Protein AF-A0A9X9A281-F1 (afdb_monomer_lite)

Secondary structure (DSSP, 8-state):
-HHHHHHHHHHHHHHHHHHHHHHHHHHHHHHHTPPPPTT-SEEEEE---EETTEEPHHHHHHHHHHHHHHHH-TTPEEEEE----

pLDDT: mean 90.83, std 7.51, range [61.72, 97.62]

Organism: Bacillus cereus (NCBI:txid1396)

Structure (mmCIF, N/CA/C/O backbone):
data_AF-A0A9X9A281-F1
#
_entry.id   AF-A0A9X9A281-F1
#
loop_
_atom_site.group_PDB
_atom_site.id
_atom_site.type_symbol
_atom_site.label_atom_id
_atom_site.label_alt_id
_atom_site.label_comp_id
_atom_site.label_asym_id
_atom_site.label_entity_id
_atom_site.label_seq_id
_atom_site.pdbx_PDB_ins_code
_atom_site.Cartn_x
_atom_site.Cartn_y
_atom_site.Cartn_z
_atom_site.occupancy
_atom_site.B_iso_or_equiv
_atom_site.auth_seq_id
_atom_site.auth_comp_id
_atom_site.auth_asym_id
_atom_site.auth_atom_id
_atom_site.pdbx_PDB_model_num
ATOM 1 N N . MET A 1 1 ? -27.315 5.952 42.403 1.00 61.72 1 MET A N 1
ATOM 2 C CA . MET A 1 1 ? -27.988 5.510 41.148 1.00 61.72 1 MET A CA 1
ATOM 3 C C . MET A 1 1 ? -27.478 6.198 39.873 1.00 61.72 1 MET A C 1
ATOM 5 O O . MET A 1 1 ? -27.255 5.504 38.889 1.00 61.72 1 MET A O 1
ATOM 9 N N . ARG A 1 2 ? -27.250 7.522 39.866 1.00 74.19 2 ARG A N 1
ATOM 10 C CA . ARG A 1 2 ? -26.861 8.309 38.671 1.00 74.19 2 ARG A CA 1
ATOM 11 C C . ARG A 1 2 ? -25.531 7.870 38.017 1.00 74.19 2 ARG A C 1
ATOM 13 O O . ARG A 1 2 ? -25.498 7.663 36.811 1.00 74.19 2 ARG A O 1
ATOM 20 N N . LYS A 1 3 ? -24.485 7.587 38.813 1.00 79.81 3 LYS A N 1
ATOM 21 C CA . LYS A 1 3 ? -23.182 7.076 38.319 1.00 79.81 3 LYS A CA 1
ATOM 22 C C . LYS A 1 3 ? -23.285 5.731 37.579 1.00 79.81 3 LYS A C 1
ATOM 24 O O . LYS A 1 3 ? -22.653 5.559 36.545 1.00 79.81 3 LYS A O 1
ATOM 29 N N . LYS A 1 4 ? -24.128 4.801 38.053 1.00 81.44 4 LYS A N 1
ATOM 30 C CA . LYS A 1 4 ? -24.350 3.498 37.390 1.00 81.44 4 LYS A CA 1
ATOM 31 C C . LYS A 1 4 ? -25.049 3.650 36.030 1.00 81.44 4 LYS A C 1
ATOM 33 O O . LYS A 1 4 ? -24.748 2.895 35.116 1.00 81.44 4 LYS A O 1
ATOM 38 N N . LYS A 1 5 ? -25.955 4.628 35.884 1.00 82.31 5 LYS A N 1
ATOM 39 C CA . LYS A 1 5 ? -26.607 4.938 34.597 1.00 82.31 5 LYS A CA 1
ATOM 40 C C . L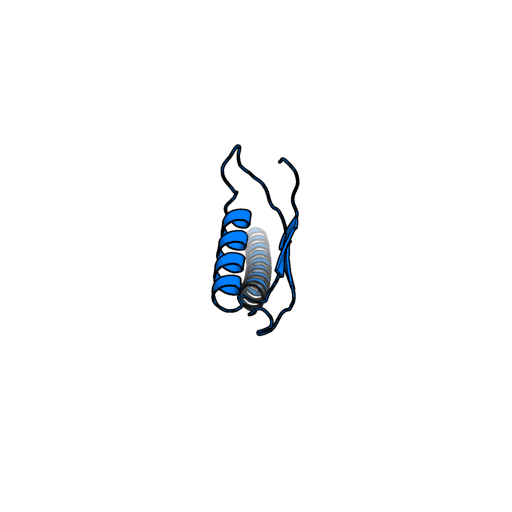YS A 1 5 ? -25.618 5.535 33.589 1.00 82.31 5 LYS A C 1
ATOM 42 O O . LYS A 1 5 ? -25.603 5.101 32.446 1.00 82.31 5 LYS A O 1
ATOM 47 N N . ILE A 1 6 ? -24.755 6.452 34.034 1.00 88.94 6 ILE A N 1
ATOM 48 C CA . ILE A 1 6 ? -23.695 7.038 33.194 1.00 88.94 6 ILE A CA 1
ATOM 49 C C . ILE A 1 6 ? -22.703 5.956 32.738 1.00 88.94 6 ILE A C 1
ATOM 51 O O . ILE A 1 6 ? -22.412 5.862 31.552 1.00 88.94 6 ILE A O 1
ATOM 55 N N . MET A 1 7 ? -22.266 5.080 33.650 1.00 89.94 7 MET A N 1
ATOM 56 C CA . MET A 1 7 ? -21.364 3.966 33.323 1.00 89.94 7 MET A CA 1
ATOM 57 C C . MET A 1 7 ? -21.955 3.023 32.263 1.00 89.94 7 MET A C 1
ATOM 59 O O . MET A 1 7 ? -21.270 2.641 31.320 1.00 89.94 7 MET A O 1
ATOM 63 N N . LYS A 1 8 ? -23.246 2.681 32.381 1.00 91.00 8 LYS A N 1
ATOM 64 C CA . LYS A 1 8 ? -23.944 1.871 31.370 1.00 9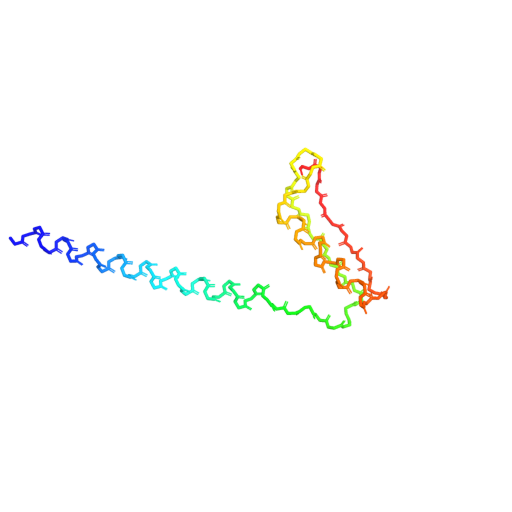1.00 8 LYS A CA 1
ATOM 65 C C . LYS A 1 8 ? -24.028 2.579 30.015 1.00 91.00 8 LYS A C 1
ATOM 67 O O . LYS A 1 8 ? -23.844 1.925 28.998 1.00 91.00 8 LYS A O 1
ATOM 72 N N . GLY A 1 9 ? -24.264 3.893 29.997 1.00 93.88 9 GLY A N 1
ATOM 73 C CA . GLY A 1 9 ? -24.269 4.682 28.761 1.00 93.88 9 GLY A CA 1
ATOM 74 C C . GLY A 1 9 ? -22.916 4.659 28.046 1.00 93.88 9 GLY A C 1
ATOM 75 O O . GLY A 1 9 ? -22.865 4.395 26.850 1.00 93.88 9 GLY A O 1
ATOM 76 N N . ILE A 1 10 ? -21.820 4.840 28.789 1.00 95.62 10 ILE A N 1
ATOM 77 C CA . ILE A 1 10 ? -20.455 4.766 28.243 1.00 95.62 10 ILE A CA 1
ATOM 78 C C . ILE A 1 10 ? -20.176 3.376 27.656 1.00 95.62 10 ILE A C 1
ATOM 80 O O . ILE A 1 10 ? -19.667 3.276 26.544 1.00 95.62 10 ILE A O 1
ATOM 84 N N . LEU A 1 11 ? -20.561 2.306 28.360 1.00 95.88 11 LEU A N 1
ATOM 85 C CA . LEU A 1 11 ? -20.412 0.931 27.868 1.00 95.88 11 LEU A CA 1
ATOM 86 C C . LEU A 1 11 ? -21.139 0.695 26.538 1.00 95.88 11 LEU A C 1
ATOM 88 O O . LEU A 1 11 ? -20.581 0.064 25.645 1.00 95.88 11 LEU A O 1
ATOM 92 N N . VAL A 1 12 ? -22.358 1.220 26.387 1.00 96.56 12 VAL A N 1
ATOM 93 C CA . VAL A 1 12 ? -23.118 1.109 25.132 1.00 96.56 12 VAL A CA 1
ATOM 94 C C . VAL A 1 12 ? -22.422 1.864 24.000 1.00 96.56 12 VAL A C 1
ATOM 96 O O . VAL A 1 12 ? -22.283 1.320 22.909 1.00 96.56 12 VAL A O 1
ATOM 99 N N . VAL A 1 13 ? -21.926 3.078 24.254 1.00 97.06 13 VAL A N 1
ATOM 100 C CA . VAL A 1 13 ? -21.193 3.859 23.243 1.00 97.06 13 VAL A CA 1
ATOM 101 C C . VAL A 1 13 ? -19.917 3.137 22.806 1.00 97.06 13 VAL A C 1
ATOM 103 O O . VAL A 1 13 ? -19.667 3.020 21.610 1.00 97.06 13 VAL A O 1
ATOM 106 N N . ILE A 1 14 ? -19.143 2.591 23.749 1.00 97.19 14 ILE A N 1
ATOM 107 C CA . ILE A 1 14 ? -17.937 1.809 23.434 1.00 97.19 14 ILE A CA 1
ATOM 108 C C . ILE A 1 14 ? -18.290 0.588 22.578 1.00 97.19 14 ILE A C 1
ATOM 110 O O . ILE A 1 14 ? -17.592 0.314 21.604 1.00 97.19 14 ILE A O 1
ATOM 114 N N . MET A 1 15 ? -19.382 -0.116 22.897 1.00 97.19 15 MET A N 1
ATOM 115 C CA . MET A 1 15 ? -19.831 -1.266 22.110 1.00 97.19 15 MET A CA 1
ATOM 116 C C . MET A 1 15 ? -20.171 -0.863 20.668 1.00 97.19 15 MET A C 1
ATOM 118 O O . MET A 1 15 ? -19.722 -1.520 19.733 1.00 97.19 15 MET A O 1
ATOM 122 N N . ILE A 1 16 ? -20.898 0.240 20.474 1.00 97.50 16 ILE A N 1
ATOM 123 C CA . ILE A 1 16 ? -21.244 0.749 19.138 1.00 97.50 16 ILE A CA 1
ATOM 124 C C . ILE A 1 16 ? -19.977 1.118 18.354 1.00 97.50 16 ILE A C 1
ATOM 126 O O . ILE A 1 16 ? -19.829 0.713 17.200 1.00 97.50 16 ILE A O 1
ATOM 130 N N . CYS A 1 17 ? -19.033 1.826 18.982 1.00 97.50 17 CYS A N 1
ATOM 131 C CA . CYS A 1 17 ? -17.754 2.170 18.360 1.00 97.50 17 CYS A CA 1
ATOM 132 C C . CYS A 1 17 ? -16.949 0.923 17.966 1.00 97.50 17 CYS A C 1
ATOM 134 O O . CYS A 1 17 ? -16.376 0.886 16.880 1.00 97.50 17 CYS A O 1
ATOM 136 N N . ALA A 1 18 ? -16.927 -0.105 18.818 1.00 97.38 18 ALA A N 1
ATOM 137 C CA . ALA A 1 18 ? -16.231 -1.357 18.537 1.00 97.38 18 ALA A CA 1
ATOM 138 C C . ALA A 1 18 ? -16.859 -2.113 17.355 1.00 97.38 18 ALA A C 1
ATOM 140 O O . ALA A 1 18 ? -16.137 -2.582 16.477 1.00 97.38 18 ALA A O 1
ATOM 141 N N . VAL A 1 19 ? -18.195 -2.180 17.290 1.00 97.62 19 VAL A N 1
ATOM 142 C CA . VAL A 1 19 ? -18.916 -2.788 16.159 1.00 97.62 19 VAL A CA 1
ATOM 143 C C . VAL A 1 19 ? -18.616 -2.039 14.859 1.00 97.62 19 VAL A C 1
ATOM 145 O O . VAL A 1 19 ? -18.311 -2.668 13.847 1.00 97.62 19 VAL A O 1
ATOM 148 N N . TYR A 1 20 ? -18.635 -0.704 14.886 1.00 97.56 20 TYR A N 1
ATOM 149 C CA . TYR A 1 20 ? -18.325 0.113 13.714 1.00 97.56 20 TYR A CA 1
ATOM 150 C C . TYR A 1 20 ? -16.873 -0.063 13.246 1.00 97.56 20 TYR A C 1
ATOM 152 O O . TYR A 1 20 ? -16.627 -0.278 12.060 1.00 97.56 20 TYR A O 1
ATOM 160 N N . ALA A 1 21 ? -15.910 -0.046 14.171 1.00 97.00 21 ALA A N 1
ATOM 161 C CA . ALA A 1 21 ? -14.506 -0.291 13.852 1.00 97.00 21 ALA A CA 1
ATOM 162 C C . ALA A 1 21 ? -14.290 -1.695 13.260 1.00 97.00 21 ALA A C 1
ATOM 164 O O . ALA A 1 21 ? -13.576 -1.837 12.269 1.00 97.00 21 ALA A O 1
ATOM 165 N N . GLY A 1 22 ? -14.952 -2.718 13.811 1.00 97.19 22 GLY A N 1
ATOM 166 C CA . GLY A 1 22 ? -14.917 -4.080 13.273 1.00 97.19 22 GLY A CA 1
ATOM 167 C C . GLY A 1 22 ? -15.492 -4.170 11.858 1.00 97.19 22 GLY A C 1
ATOM 168 O O . GLY A 1 22 ? -14.888 -4.793 10.985 1.00 97.19 22 GLY A O 1
ATOM 169 N N . PHE A 1 23 ? -16.613 -3.491 11.603 1.00 96.88 23 PHE A N 1
ATOM 170 C CA . PHE A 1 23 ? -17.215 -3.408 10.274 1.00 96.88 23 PHE A CA 1
ATOM 171 C C . PHE A 1 23 ? -16.274 -2.749 9.253 1.00 96.88 23 PHE A C 1
ATOM 173 O O . PHE A 1 23 ? -16.047 -3.303 8.175 1.00 96.88 23 PHE A O 1
ATOM 180 N N . LEU A 1 24 ? -15.663 -1.610 9.601 1.00 96.06 24 LEU A N 1
ATOM 181 C CA . LEU A 1 24 ? -14.682 -0.946 8.738 1.00 96.06 24 LEU A CA 1
ATOM 182 C C . LEU A 1 24 ? -13.467 -1.837 8.465 1.00 96.06 24 LEU A C 1
ATOM 184 O O . LEU A 1 24 ? -13.062 -1.980 7.311 1.00 96.06 24 LEU A O 1
ATOM 188 N N . GLN A 1 25 ? -12.913 -2.475 9.499 1.00 94.69 25 GLN A N 1
ATOM 189 C CA . GLN A 1 25 ? -11.751 -3.349 9.357 1.00 94.69 25 GLN A CA 1
ATOM 190 C C . GLN A 1 25 ? -12.047 -4.539 8.435 1.00 94.69 25 GLN A C 1
ATOM 192 O O . GLN A 1 25 ? -11.218 -4.882 7.592 1.00 94.69 25 GLN A O 1
ATOM 197 N N . TYR A 1 26 ? -13.241 -5.132 8.547 1.00 94.69 26 TYR A N 1
ATOM 198 C CA . TYR A 1 26 ? -13.695 -6.202 7.660 1.00 94.69 26 TYR A CA 1
ATOM 199 C C . TYR A 1 26 ? -13.745 -5.746 6.196 1.00 94.69 26 TYR A C 1
ATOM 201 O O . TYR A 1 26 ? -13.209 -6.420 5.313 1.00 94.69 26 TYR A O 1
ATOM 209 N N . HIS A 1 27 ? -14.336 -4.577 5.933 1.00 93.25 27 HIS A N 1
ATOM 210 C CA . HIS A 1 27 ? -14.418 -4.035 4.578 1.00 93.25 27 HIS A CA 1
ATOM 211 C C . HIS A 1 27 ? -13.042 -3.700 3.995 1.00 93.25 27 HIS A C 1
ATOM 213 O O . HIS A 1 27 ? -12.788 -4.037 2.837 1.00 93.25 27 HIS A O 1
ATOM 219 N N . ILE A 1 28 ? -12.148 -3.095 4.782 1.00 91.94 28 ILE A N 1
ATOM 220 C CA . ILE A 1 28 ? -10.774 -2.784 4.362 1.00 91.94 28 ILE A CA 1
ATOM 221 C C . ILE A 1 28 ? -10.017 -4.070 4.029 1.00 91.94 28 ILE A C 1
ATOM 223 O O . ILE A 1 28 ? -9.392 -4.157 2.976 1.00 91.94 28 ILE A O 1
ATOM 227 N N . TYR A 1 29 ? -10.107 -5.088 4.888 1.00 90.06 29 TYR A N 1
ATOM 228 C CA . TYR A 1 29 ? -9.430 -6.363 4.670 1.00 90.06 29 TYR A CA 1
ATOM 229 C C . TYR A 1 29 ? -9.915 -7.058 3.393 1.00 90.06 29 TYR A C 1
ATOM 231 O O . TYR A 1 29 ? -9.098 -7.482 2.574 1.00 90.06 29 TYR A O 1
ATOM 239 N N . LYS A 1 30 ? -11.238 -7.118 3.193 1.00 88.75 30 LYS A N 1
ATOM 240 C CA . LYS A 1 30 ? -11.848 -7.760 2.024 1.00 88.75 30 LYS A CA 1
ATOM 241 C C . LYS A 1 30 ? -11.443 -7.084 0.711 1.00 88.75 30 LYS A C 1
ATOM 243 O O . LYS A 1 30 ? -11.120 -7.775 -0.248 1.00 88.75 30 LYS A O 1
ATOM 248 N N . HIS A 1 31 ? -11.447 -5.752 0.662 1.00 84.06 31 HIS A N 1
ATOM 249 C CA . HIS A 1 31 ? -11.125 -5.014 -0.565 1.00 84.06 31 HIS A CA 1
ATOM 250 C C . HIS A 1 31 ? -9.615 -4.847 -0.782 1.00 84.06 31 HIS A C 1
ATOM 252 O O . HIS A 1 31 ? -9.172 -4.738 -1.921 1.00 84.06 31 HIS A O 1
ATOM 258 N N . GLY A 1 32 ? -8.810 -4.877 0.283 1.00 80.38 32 GLY A N 1
ATOM 259 C CA . GLY A 1 32 ? -7.351 -4.800 0.187 1.00 80.38 32 GLY A CA 1
ATOM 260 C C . GLY A 1 32 ? -6.700 -6.007 -0.498 1.00 80.38 32 GLY A C 1
ATOM 261 O O . GLY A 1 32 ? -5.570 -5.891 -0.956 1.00 80.38 32 GLY A O 1
ATOM 262 N N . HIS A 1 33 ? -7.409 -7.137 -0.597 1.00 76.12 33 HIS A N 1
ATOM 263 C CA . HIS A 1 33 ? -6.931 -8.374 -1.229 1.00 76.12 33 HIS A CA 1
ATOM 264 C C . HIS A 1 33 ? -7.612 -8.665 -2.573 1.00 76.12 33 HIS A C 1
ATOM 266 O O . HIS A 1 33 ? -7.596 -9.802 -3.041 1.00 76.12 33 HIS A O 1
ATOM 272 N N . MET A 1 34 ? -8.250 -7.670 -3.193 1.00 77.31 34 MET A N 1
ATOM 273 C CA . MET A 1 34 ? -8.788 -7.862 -4.537 1.00 77.31 34 MET A CA 1
ATOM 274 C C . MET A 1 34 ? -7.636 -8.056 -5.520 1.00 77.31 34 MET A C 1
ATOM 276 O O . MET A 1 34 ? -6.716 -7.241 -5.586 1.00 77.31 34 MET A O 1
ATOM 280 N N . ASN A 1 35 ? -7.695 -9.149 -6.277 1.00 74.38 35 ASN A N 1
ATOM 281 C CA . ASN A 1 35 ? -6.727 -9.412 -7.329 1.00 74.38 35 ASN A CA 1
ATOM 282 C C . ASN A 1 35 ? -6.932 -8.426 -8.479 1.00 74.38 35 ASN A C 1
ATOM 284 O O . ASN A 1 35 ? -8.065 -8.073 -8.817 1.00 74.38 35 ASN A O 1
ATOM 288 N N . ALA A 1 36 ? -5.827 -7.998 -9.082 1.00 73.81 36 ALA A N 1
ATOM 289 C CA . ALA A 1 36 ? -5.871 -7.254 -10.328 1.00 73.81 36 ALA A CA 1
ATOM 290 C C . ALA A 1 36 ? -6.448 -8.134 -11.450 1.00 73.81 36 ALA A C 1
ATOM 292 O O . ALA A 1 36 ? -6.348 -9.363 -11.406 1.00 73.81 36 ALA A O 1
ATOM 293 N N . THR A 1 37 ? -7.050 -7.498 -12.455 1.00 77.31 37 THR A N 1
ATOM 294 C CA . THR A 1 37 ? -7.4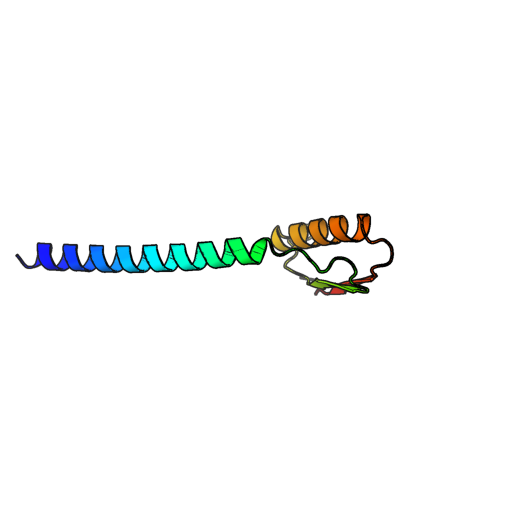82 -8.163 -13.691 1.00 77.31 37 THR A CA 1
ATOM 295 C C . THR A 1 37 ? -6.316 -8.953 -14.281 1.00 77.31 37 THR A C 1
ATOM 297 O O . THR A 1 37 ? -5.205 -8.437 -14.307 1.00 77.31 37 THR A O 1
ATOM 300 N N . TYR A 1 38 ? -6.555 -10.188 -14.730 1.00 73.62 38 TYR A N 1
ATOM 301 C CA . TYR A 1 38 ? -5.486 -11.081 -15.189 1.00 73.62 38 TYR A CA 1
ATOM 302 C C . TYR A 1 38 ? -4.732 -10.494 -16.396 1.00 73.62 38 TYR A C 1
ATOM 304 O O . TYR A 1 38 ? -3.529 -10.347 -16.320 1.00 73.62 38 TYR A O 1
ATOM 312 N N . ASP A 1 39 ? -5.418 -9.984 -17.420 1.00 83.62 39 ASP A N 1
ATOM 313 C CA . ASP A 1 39 ? -4.765 -9.469 -18.638 1.00 83.62 39 ASP A CA 1
ATOM 314 C C . ASP A 1 39 ? -4.938 -7.952 -18.807 1.00 83.62 39 ASP A C 1
ATOM 316 O O . ASP A 1 39 ? -5.599 -7.484 -19.733 1.00 83.62 39 ASP A O 1
ATOM 320 N N . ALA A 1 40 ? -4.406 -7.152 -17.883 1.00 90.19 40 ALA A N 1
ATOM 321 C CA . ALA A 1 40 ? -4.445 -5.702 -18.048 1.00 90.19 40 ALA A CA 1
ATOM 322 C C . ALA A 1 40 ? -3.376 -5.246 -19.055 1.00 90.19 40 ALA A C 1
ATOM 324 O O . ALA A 1 40 ? -2.191 -5.498 -18.851 1.00 90.19 40 ALA A O 1
ATOM 325 N N . ASP A 1 41 ? -3.760 -4.498 -20.094 1.00 94.00 41 ASP A N 1
ATOM 326 C CA . ASP A 1 41 ? -2.793 -3.881 -21.021 1.00 94.00 41 ASP A CA 1
ATOM 327 C C . ASP A 1 41 ? -1.899 -2.850 -20.311 1.00 94.00 41 ASP A C 1
ATOM 329 O O . ASP A 1 41 ? -0.727 -2.673 -20.650 1.00 94.00 41 ASP A O 1
ATOM 333 N N . TYR A 1 42 ? -2.446 -2.186 -19.287 1.00 94.19 42 TYR A N 1
ATOM 334 C CA . TYR A 1 42 ? -1.766 -1.154 -18.512 1.00 94.19 42 TYR A CA 1
ATOM 335 C C . TYR A 1 42 ? -2.031 -1.306 -17.015 1.00 94.19 42 TYR A C 1
ATOM 337 O O . TYR A 1 42 ? -3.152 -1.602 -16.598 1.00 94.19 42 TYR A O 1
ATOM 345 N N . ILE A 1 43 ? -1.027 -0.988 -16.198 1.00 94.00 43 ILE A N 1
ATOM 346 C CA . ILE A 1 43 ? -1.192 -0.759 -14.757 1.00 94.00 43 ILE A CA 1
ATOM 347 C C . ILE A 1 43 ? -0.731 0.649 -14.394 1.00 94.00 43 ILE A C 1
ATOM 349 O O . ILE A 1 43 ? 0.282 1.128 -14.896 1.00 94.00 43 ILE A O 1
ATOM 353 N N . ILE A 1 44 ? -1.459 1.312 -13.494 1.00 94.62 44 ILE A N 1
ATOM 354 C CA . ILE A 1 44 ? -1.088 2.636 -12.986 1.00 94.62 44 ILE A CA 1
ATOM 355 C C . ILE A 1 44 ? -0.573 2.493 -11.556 1.00 94.62 44 ILE A C 1
ATOM 357 O O . ILE A 1 44 ? -1.320 2.130 -10.646 1.00 94.62 44 ILE A O 1
ATOM 361 N N . VAL A 1 45 ? 0.697 2.829 -11.341 1.00 95.06 45 VAL A N 1
ATOM 362 C CA . VAL A 1 45 ? 1.316 2.861 -10.013 1.00 95.06 45 VAL A CA 1
ATOM 363 C C . VAL A 1 45 ? 1.298 4.296 -9.504 1.00 95.06 45 VAL A C 1
ATOM 365 O O . VAL A 1 45 ? 2.104 5.139 -9.901 1.00 95.06 45 VAL A O 1
ATOM 368 N N . LEU A 1 46 ? 0.339 4.583 -8.624 1.00 94.25 46 LEU A N 1
ATOM 369 C CA . LEU A 1 46 ? 0.183 5.906 -8.029 1.00 94.25 46 LEU A CA 1
ATOM 370 C C . LEU A 1 46 ? 1.246 6.170 -6.963 1.00 94.25 46 LEU A C 1
ATOM 372 O O . LEU A 1 46 ? 1.434 5.369 -6.039 1.00 94.25 46 LEU A O 1
ATOM 376 N N . GLY A 1 47 ? 1.838 7.355 -7.040 1.00 93.88 47 GLY A N 1
ATOM 377 C CA . GLY A 1 47 ? 2.807 7.860 -6.085 1.00 93.88 47 GLY A CA 1
ATOM 378 C C . GLY A 1 47 ? 2.246 7.976 -4.673 1.00 93.88 47 GLY A C 1
ATOM 379 O O . GLY A 1 47 ? 1.037 8.013 -4.426 1.00 93.88 47 GLY A O 1
ATOM 380 N N . SER A 1 48 ? 3.169 8.006 -3.728 1.00 93.50 48 SER A N 1
ATOM 381 C CA . SER A 1 48 ? 2.937 8.241 -2.309 1.00 93.50 48 SER A CA 1
ATOM 382 C C . SER A 1 48 ? 4.199 8.896 -1.748 1.00 93.50 48 SER A C 1
ATOM 384 O O . SER A 1 48 ? 5.175 9.084 -2.470 1.00 93.50 48 SER A O 1
ATOM 386 N N . LYS A 1 49 ? 4.177 9.256 -0.468 1.00 93.31 49 LYS A N 1
ATOM 387 C CA . LYS A 1 49 ? 5.267 9.960 0.203 1.00 93.31 49 LYS A CA 1
ATOM 388 C C . LYS A 1 49 ? 6.617 9.254 0.016 1.00 93.31 49 LYS A C 1
ATOM 390 O O . LYS A 1 49 ? 6.709 8.040 0.243 1.00 93.31 49 LYS A O 1
ATOM 395 N N . VAL A 1 50 ? 7.663 10.028 -0.255 1.00 94.19 50 VAL A N 1
ATOM 396 C CA . VAL A 1 50 ? 9.060 9.629 -0.089 1.00 94.19 50 VAL A CA 1
ATOM 397 C C . VAL A 1 50 ? 9.599 10.239 1.215 1.00 94.19 50 VAL A C 1
ATOM 399 O O . VAL A 1 50 ? 9.240 11.329 1.644 1.00 94.19 50 VAL A O 1
ATOM 402 N N . ASN A 1 51 ? 10.416 9.490 1.946 1.00 91.62 51 ASN A N 1
ATOM 403 C CA . ASN A 1 51 ? 11.131 9.960 3.127 1.00 91.62 51 ASN A CA 1
ATOM 404 C C . ASN A 1 51 ? 12.593 10.212 2.732 1.00 91.62 51 ASN A C 1
ATOM 406 O O . ASN A 1 51 ? 13.446 9.328 2.861 1.00 91.62 51 ASN A O 1
ATOM 410 N N . GLY A 1 52 ? 12.872 11.410 2.209 1.00 91.25 52 GLY A N 1
ATOM 411 C CA . GLY A 1 52 ? 14.178 11.756 1.646 1.00 91.25 52 GLY A CA 1
ATOM 412 C C . GLY A 1 52 ? 14.424 10.984 0.353 1.00 91.25 52 GLY A C 1
ATOM 413 O O . GLY A 1 52 ? 13.860 11.315 -0.680 1.00 91.25 52 GLY A O 1
ATOM 414 N N . THR A 1 53 ? 15.233 9.927 0.416 1.00 90.94 53 THR A N 1
ATOM 415 C CA . THR A 1 53 ? 15.502 9.031 -0.725 1.00 90.94 53 THR A CA 1
ATOM 416 C C . THR A 1 53 ? 14.828 7.666 -0.600 1.00 90.94 53 THR A C 1
ATOM 418 O O . THR A 1 53 ? 14.936 6.841 -1.504 1.00 90.94 53 THR A O 1
ATOM 421 N N . LYS A 1 54 ? 14.144 7.394 0.520 1.00 93.69 54 LYS A N 1
ATOM 422 C CA . LYS A 1 54 ? 13.515 6.095 0.788 1.00 93.69 54 LYS A CA 1
ATOM 423 C C . LYS A 1 54 ? 12.006 6.166 0.578 1.00 93.69 54 LYS A C 1
ATOM 425 O O . LYS A 1 54 ? 11.386 7.082 1.114 1.00 93.69 54 LYS A O 1
ATOM 430 N N . PRO A 1 55 ? 11.376 5.201 -0.105 1.00 94.88 55 PRO A N 1
ATOM 431 C CA . PRO A 1 55 ? 9.923 5.178 -0.207 1.00 94.88 55 PRO A CA 1
ATOM 432 C C . PRO A 1 55 ? 9.280 5.040 1.181 1.00 94.88 55 PRO A C 1
ATOM 434 O O . PRO A 1 55 ? 9.819 4.391 2.082 1.00 94.88 55 PRO A O 1
ATOM 437 N N . SER A 1 56 ? 8.109 5.649 1.379 1.00 95.44 56 SER A N 1
ATOM 438 C CA . SER A 1 56 ? 7.242 5.272 2.502 1.00 95.44 56 SER A CA 1
ATOM 439 C C . SER A 1 56 ? 6.769 3.824 2.355 1.00 95.44 56 SER A C 1
ATOM 441 O O . SER A 1 56 ? 6.766 3.277 1.253 1.00 95.44 56 SER A O 1
ATOM 443 N N . TYR A 1 57 ? 6.303 3.209 3.447 1.00 95.75 57 TYR A N 1
ATOM 444 C CA . TYR A 1 57 ? 5.766 1.845 3.396 1.00 95.75 57 TYR A CA 1
ATOM 445 C C . TYR A 1 57 ? 4.669 1.690 2.341 1.00 95.75 57 TYR A C 1
ATOM 447 O O . TYR A 1 57 ? 4.678 0.725 1.587 1.00 95.75 57 TYR A O 1
ATOM 455 N N . SER A 1 58 ? 3.755 2.658 2.232 1.00 93.88 58 SER A N 1
ATOM 456 C CA . SER A 1 58 ? 2.684 2.593 1.235 1.00 93.88 58 SER A CA 1
ATOM 457 C C . SER A 1 58 ? 3.203 2.691 -0.199 1.00 93.88 58 SER A C 1
ATOM 459 O O . SER A 1 58 ? 2.652 2.027 -1.072 1.00 93.88 58 SER A O 1
ATOM 461 N N . LEU A 1 59 ? 4.259 3.475 -0.451 1.00 95.31 59 LEU A N 1
ATOM 462 C CA . LEU A 1 59 ? 4.899 3.523 -1.766 1.00 95.31 59 LEU A CA 1
ATOM 463 C C . LEU A 1 59 ? 5.617 2.205 -2.079 1.00 95.31 59 LEU A C 1
ATOM 465 O O . LEU A 1 59 ? 5.425 1.657 -3.159 1.00 95.31 59 LEU A O 1
ATOM 469 N N . GLN A 1 60 ? 6.376 1.669 -1.120 1.00 96.06 60 GLN A N 1
ATOM 470 C CA . GLN A 1 60 ? 7.096 0.407 -1.285 1.00 96.06 60 GLN A CA 1
ATOM 471 C C . GLN A 1 60 ? 6.140 -0.750 -1.598 1.00 96.06 60 GLN A C 1
ATOM 473 O O . GLN A 1 60 ? 6.324 -1.426 -2.602 1.00 96.06 60 GLN A O 1
ATOM 478 N N . TYR A 1 61 ? 5.055 -0.911 -0.829 1.00 94.62 61 TYR A N 1
ATOM 479 C CA . TYR A 1 61 ? 4.062 -1.961 -1.086 1.00 94.62 61 TYR A CA 1
ATOM 480 C C . TYR A 1 61 ? 3.433 -1.868 -2.484 1.00 94.62 61 TYR A C 1
ATOM 482 O O . TYR A 1 61 ? 3.159 -2.894 -3.104 1.00 94.62 61 TYR A O 1
ATOM 490 N N . ARG A 1 62 ? 3.206 -0.652 -3.000 1.00 94.69 62 ARG A N 1
ATOM 491 C CA . ARG A 1 62 ? 2.682 -0.453 -4.362 1.00 94.69 62 ARG A CA 1
ATOM 492 C C . ARG A 1 62 ? 3.699 -0.858 -5.423 1.00 94.69 62 ARG A C 1
ATOM 494 O O . ARG A 1 62 ? 3.318 -1.513 -6.388 1.00 94.69 62 ARG A O 1
ATOM 501 N N . ILE A 1 63 ? 4.966 -0.491 -5.232 1.00 95.12 63 ILE A N 1
ATOM 502 C CA . ILE A 1 63 ? 6.066 -0.880 -6.123 1.00 95.12 63 ILE A CA 1
ATOM 503 C C . ILE A 1 63 ? 6.211 -2.403 -6.136 1.00 95.12 63 ILE A C 1
ATOM 505 O O . ILE A 1 63 ? 6.244 -2.994 -7.210 1.00 95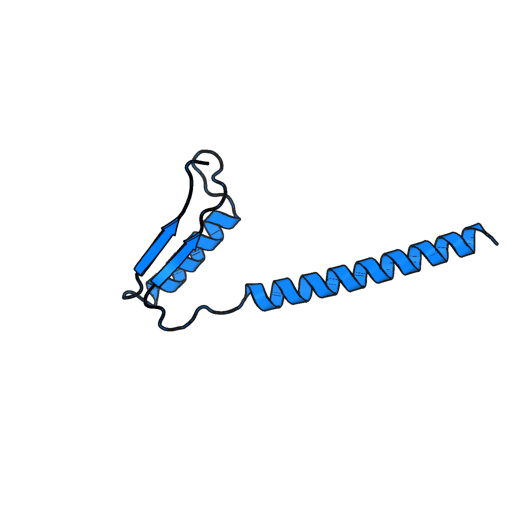.12 63 ILE A O 1
ATOM 509 N N . ASP A 1 64 ? 6.224 -3.037 -4.964 1.00 95.44 64 ASP A N 1
ATOM 510 C CA . ASP A 1 64 ? 6.386 -4.486 -4.838 1.00 95.44 64 ASP A CA 1
ATOM 511 C C . ASP A 1 64 ? 5.246 -5.235 -5.532 1.00 95.44 64 ASP A C 1
ATOM 513 O O . ASP A 1 64 ? 5.492 -6.171 -6.291 1.00 95.44 64 ASP A O 1
ATOM 517 N N . LYS A 1 65 ? 3.998 -4.786 -5.338 1.00 92.62 65 LYS A N 1
ATOM 518 C CA . LYS A 1 65 ? 2.837 -5.391 -6.000 1.00 92.62 65 LYS A CA 1
ATOM 519 C C . LYS A 1 65 ? 2.806 -5.163 -7.505 1.00 92.62 65 LYS A C 1
ATOM 521 O O . LYS A 1 65 ? 2.460 -6.086 -8.238 1.00 92.62 65 LYS A O 1
ATOM 526 N N . ALA A 1 66 ? 3.207 -3.987 -7.980 1.00 94.12 66 ALA A N 1
ATOM 527 C CA . ALA A 1 66 ? 3.357 -3.752 -9.412 1.00 94.12 66 ALA A CA 1
ATOM 528 C C . ALA A 1 66 ? 4.450 -4.649 -10.013 1.00 94.12 66 ALA A C 1
ATOM 530 O O . ALA A 1 66 ? 4.237 -5.265 -11.052 1.00 94.12 66 ALA A O 1
ATOM 531 N N . ALA A 1 67 ? 5.591 -4.781 -9.334 1.00 94.69 67 ALA A N 1
ATOM 532 C CA . ALA A 1 67 ? 6.685 -5.640 -9.771 1.00 94.69 67 ALA A CA 1
ATOM 533 C C . ALA A 1 67 ? 6.286 -7.124 -9.791 1.00 94.69 67 ALA A C 1
ATOM 535 O O . ALA A 1 67 ? 6.656 -7.842 -10.716 1.00 94.69 67 ALA A O 1
ATOM 536 N N . GLU A 1 68 ? 5.526 -7.590 -8.797 1.00 93.31 68 GLU A N 1
ATOM 537 C CA . GLU A 1 68 ? 4.960 -8.944 -8.771 1.00 93.31 68 GLU A CA 1
ATOM 538 C C . GLU A 1 68 ? 4.044 -9.193 -9.978 1.00 93.31 68 GLU A C 1
ATOM 540 O O . GLU A 1 68 ? 4.187 -10.213 -10.646 1.00 93.31 68 GLU A O 1
ATOM 545 N N . TYR A 1 69 ? 3.159 -8.244 -10.298 1.00 92.75 69 TYR A N 1
ATOM 546 C CA . TYR A 1 69 ? 2.227 -8.361 -11.422 1.00 92.75 69 TYR A CA 1
ATOM 547 C C . TYR A 1 69 ? 2.936 -8.360 -12.787 1.00 92.75 69 TYR A C 1
ATOM 549 O O . TYR A 1 69 ? 2.645 -9.196 -13.638 1.00 92.75 69 TYR A O 1
ATOM 557 N N . LEU A 1 70 ? 3.898 -7.456 -12.993 1.00 93.75 70 LEU A N 1
ATOM 558 C CA . LEU A 1 70 ? 4.632 -7.335 -14.261 1.00 93.75 70 LEU A CA 1
ATOM 559 C C . LEU A 1 70 ? 5.522 -8.549 -14.552 1.00 93.75 70 LEU A C 1
ATOM 561 O O . LEU A 1 70 ? 5.776 -8.850 -15.713 1.00 93.75 70 LEU A O 1
ATOM 565 N N . LYS A 1 71 ? 5.978 -9.267 -13.516 1.00 93.12 71 LYS A N 1
ATOM 566 C CA . LYS A 1 71 ? 6.740 -10.516 -13.686 1.00 93.12 71 LYS A CA 1
ATOM 567 C C . LYS A 1 71 ? 5.913 -11.636 -14.312 1.00 93.12 71 LYS A C 1
ATOM 569 O O . LYS A 1 71 ? 6.482 -12.485 -14.985 1.00 93.12 71 LYS A O 1
ATOM 574 N N . SER A 1 72 ? 4.606 -11.675 -14.060 1.00 90.94 72 SER A N 1
ATOM 575 C CA . SER A 1 72 ? 3.702 -12.658 -14.668 1.00 90.94 72 SER A CA 1
ATOM 576 C C . SER A 1 72 ? 3.026 -12.148 -15.943 1.00 90.94 72 SER A C 1
ATOM 578 O O . SER A 1 72 ? 2.538 -12.965 -16.719 1.00 90.94 72 SER A O 1
ATOM 580 N N . HIS A 1 73 ? 3.048 -10.834 -16.198 1.00 92.88 73 HIS A N 1
ATOM 581 C CA . HIS A 1 73 ? 2.394 -10.192 -17.342 1.00 92.88 73 HIS A CA 1
ATOM 582 C C . HIS A 1 73 ? 3.360 -9.238 -18.060 1.00 92.88 73 HIS A C 1
ATOM 584 O O . HIS A 1 73 ? 3.225 -8.018 -18.009 1.00 92.88 73 HIS A O 1
ATOM 590 N N . GLU A 1 74 ? 4.348 -9.801 -18.762 1.00 90.12 74 GLU A N 1
ATOM 591 C CA . GLU A 1 74 ? 5.432 -9.037 -19.411 1.00 90.12 74 GLU A CA 1
ATOM 592 C C . GLU A 1 74 ? 4.952 -8.047 -20.489 1.00 90.12 74 GLU A C 1
ATOM 594 O O . GLU A 1 74 ? 5.667 -7.111 -20.840 1.00 90.12 74 GLU A O 1
ATOM 599 N N . LYS A 1 75 ? 3.744 -8.250 -21.031 1.00 93.56 75 LYS A N 1
ATOM 600 C CA . LYS A 1 75 ? 3.139 -7.365 -22.041 1.00 93.56 75 LYS A CA 1
ATOM 601 C C . LYS A 1 75 ? 2.454 -6.140 -21.435 1.00 93.56 75 LYS A C 1
ATOM 603 O O . LYS A 1 75 ? 2.167 -5.195 -22.165 1.00 93.56 75 LYS A O 1
ATOM 608 N N . THR A 1 76 ? 2.181 -6.157 -20.134 1.00 95.31 76 THR A N 1
ATOM 609 C CA . THR A 1 76 ? 1.524 -5.050 -19.446 1.00 95.31 76 THR A CA 1
ATOM 610 C C . THR A 1 76 ? 2.469 -3.860 -19.331 1.00 95.31 76 THR A C 1
ATOM 612 O O . THR A 1 76 ? 3.600 -3.979 -18.862 1.00 95.31 76 THR A O 1
ATOM 615 N N . ILE A 1 77 ? 1.985 -2.674 -19.689 1.00 95.19 77 ILE A N 1
ATOM 616 C CA . ILE A 1 77 ? 2.749 -1.432 -19.573 1.00 95.19 77 ILE A CA 1
ATOM 617 C C . ILE A 1 77 ? 2.482 -0.783 -18.211 1.00 95.19 77 ILE A C 1
ATOM 619 O O . ILE A 1 77 ? 1.345 -0.476 -17.848 1.00 95.19 77 ILE A O 1
ATOM 623 N N . ALA A 1 78 ? 3.548 -0.515 -17.459 1.00 95.56 78 ALA A N 1
ATOM 624 C 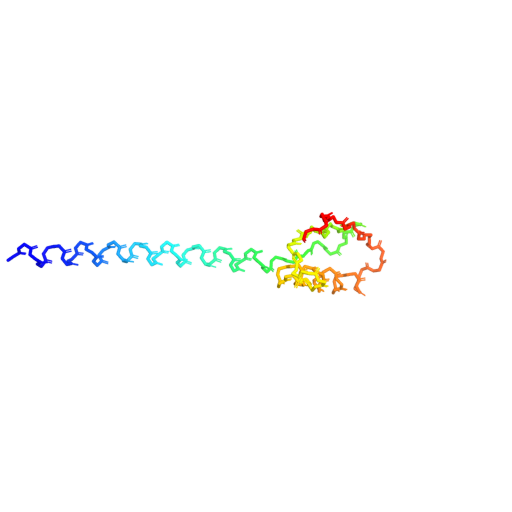CA . ALA A 1 78 ? 3.458 0.211 -16.200 1.00 95.56 78 ALA A CA 1
ATOM 625 C C . ALA A 1 78 ? 3.537 1.728 -16.414 1.00 95.56 78 ALA A C 1
ATOM 627 O O . ALA A 1 78 ? 4.545 2.251 -16.886 1.00 95.56 78 ALA A O 1
ATOM 628 N N . ILE A 1 79 ? 2.492 2.445 -16.004 1.00 96.38 79 ILE A N 1
ATOM 629 C CA . ILE A 1 79 ? 2.452 3.907 -15.947 1.00 96.38 79 ILE A CA 1
ATOM 630 C C . ILE A 1 79 ? 2.662 4.325 -14.494 1.00 96.38 79 ILE A C 1
ATOM 632 O O . ILE A 1 79 ? 1.839 4.045 -13.623 1.00 96.38 79 ILE A O 1
ATOM 636 N N . VAL A 1 80 ? 3.765 5.014 -14.221 1.00 94.38 80 VAL A N 1
ATOM 637 C CA . VAL A 1 80 ? 4.082 5.525 -12.882 1.00 94.38 80 VAL A CA 1
ATOM 638 C C . VAL A 1 80 ? 3.720 7.006 -12.772 1.00 94.38 80 VAL A C 1
ATOM 640 O O . VAL A 1 80 ? 3.862 7.766 -13.726 1.00 94.38 80 VAL A O 1
ATOM 643 N N . SER A 1 81 ? 3.242 7.423 -11.601 1.00 92.44 81 SER A N 1
ATOM 644 C CA . SER A 1 81 ? 2.838 8.805 -11.306 1.00 92.44 81 SER A CA 1
ATOM 645 C C . SER A 1 81 ? 3.372 9.223 -9.936 1.00 92.44 81 SER A C 1
ATOM 647 O O . SER A 1 81 ? 3.387 8.408 -9.021 1.00 92.44 81 SER A O 1
ATOM 649 N N . GLY A 1 82 ? 3.802 10.475 -9.759 1.00 91.44 82 GLY A N 1
ATOM 650 C CA . GLY A 1 82 ? 4.272 10.974 -8.464 1.00 91.44 82 GLY A CA 1
ATOM 651 C C . GLY A 1 82 ? 4.885 12.373 -8.526 1.00 91.44 82 GLY A C 1
ATOM 652 O O . GLY A 1 82 ? 5.274 12.842 -9.591 1.00 91.44 82 GLY A O 1
ATOM 653 N N . GLY A 1 83 ? 4.947 13.042 -7.372 1.00 88.44 83 GLY A N 1
ATOM 654 C CA . GLY A 1 83 ? 5.674 14.305 -7.199 1.00 88.44 83 GLY A CA 1
ATOM 655 C C . GLY A 1 83 ? 7.119 14.088 -6.734 1.00 88.44 83 GLY A C 1
ATOM 656 O O . GLY A 1 83 ? 7.592 12.960 -6.653 1.00 88.44 83 GLY A O 1
ATOM 657 N N . GLN A 1 84 ? 7.807 15.175 -6.378 1.00 80.69 84 GLN A N 1
ATOM 658 C CA . GLN A 1 84 ? 9.186 15.157 -5.853 1.00 80.69 84 GLN A CA 1
ATOM 659 C C . GLN A 1 84 ? 9.264 15.019 -4.315 1.00 80.69 84 GLN A C 1
ATOM 661 O O . GLN A 1 84 ? 10.312 15.285 -3.731 1.00 80.69 84 GLN A O 1
ATOM 666 N N . GLY A 1 85 ? 8.139 14.697 -3.664 1.00 67.69 85 GLY A N 1
ATOM 667 C CA . GLY A 1 85 ? 7.943 14.791 -2.211 1.00 67.69 85 GLY A CA 1
ATOM 668 C C . GLY A 1 85 ? 8.226 13.521 -1.430 1.00 67.69 85 GLY A C 1
ATOM 669 O O . GLY A 1 85 ? 7.875 12.426 -1.920 1.00 67.69 85 GLY A O 1
#

Foldseek 3Di:
DVVVVVVVVVVVVVVVVVVVVVVVVVVCVVVVPDDDDLAAQEDEQEDDDDDVPHHDPVSVVSVVVVVVNCVNHVNYYYHYDDDPD

Radius of gyration: 21.45 Å; chains: 1; bound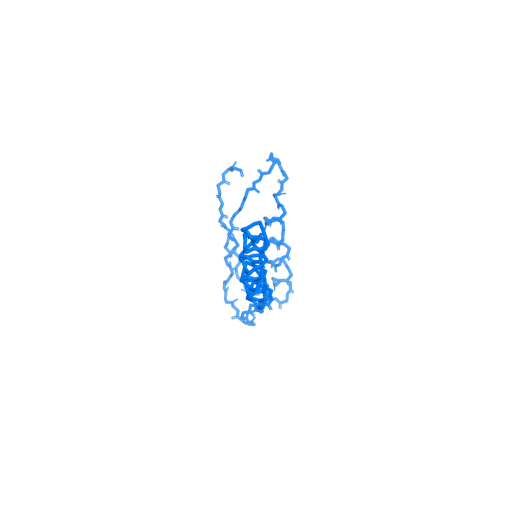ing box: 44×28×63 Å

Sequence (85 aa):
MRKKKIMKGILVVIMICAVYAGFLQYHIYKHGHMNATYDADYIIVLGSKVNGTKPSYSLQYRIDKAAEYLKSHEKTIAIVSGGQG